Protein 3X0I (pdb70)

Foldseek 3Di:
DWDWPADDDAWTWIDDPPAIAIEGAEKEFEWEADPQWTWWKWAQDVVVRGTFTAGQMDGADPPDDRVVRHQVSCCVQPQKGFDKDWDDKDQQCVSHYRHMYTYIYGDPIDRHGDDPDCDVNMGTDTGRLVVVVVCVVVVNHHHDPRRVVSSVCCVVPPD

Structure (mmCIF, N/CA/C/O backbone):
data_3X0I
#
_entry.id   3X0I
#
_cell.length_a   49.683
_cell.length_b   49.683
_cell.length_c   118.182
_cell.angle_alpha   90.00
_cell.angle_beta   90.00
_cell.angle_gamma   120.00
#
_symmetry.space_group_name_H-M   'P 32 2 1'
#
loop_
_entity.id
_entity.type
_entity.pdbx_description
1 polymer 'ADP-ribose pyrophosphatase'
2 non-polymer 'SULFATE ION'
3 non-polymer GLYCEROL
4 water water
#
loop_
_atom_site.group_PDB
_atom_site.id
_atom_site.type_symbol
_atom_site.label_atom_id
_atom_site.label_alt_id
_atom_site.label_comp_id
_atom_site.label_asym_id
_atom_site.label_entity_id
_atom_site.label_seq_id
_atom_site.pdbx_PDB_ins_code
_atom_site.Cartn_x
_atom_site.Cartn_y
_atom_site.Cartn_z
_atom_site.occupancy
_atom_site.B_iso_or_equiv
_atom_site.auth_seq_id
_atom_site.auth_comp_id
_atom_site.auth_asym_id
_atom_site.auth_atom_id
_atom_site.pdbx_PDB_model_num
ATOM 1 N N . GLU A 1 10 ? -14.051 6.876 7.660 1.00 85.97 10 GLU A N 1
ATOM 2 C CA . GLU A 1 10 ? -13.037 6.854 8.699 1.00 70.80 10 GLU A CA 1
ATOM 3 C C . GLU A 1 10 ? -11.664 6.422 8.165 1.00 53.66 10 GLU A C 1
ATOM 4 O O . GLU A 1 10 ? -10.909 6.216 9.141 1.00 52.41 10 GLU A O 1
ATOM 6 N N . ARG A 1 11 ? -11.386 6.300 6.869 1.00 48.98 11 ARG A N 1
ATOM 7 C CA . ARG A 1 11 ? -10.172 5.744 6.281 1.00 33.17 11 ARG A CA 1
ATOM 8 C C . ARG A 1 11 ? -9.221 6.737 5.612 1.00 33.34 11 ARG A C 1
ATOM 9 O O . ARG A 1 11 ? -9.737 7.599 4.887 1.00 31.85 11 ARG A O 1
ATOM 17 N N . THR A 1 12 ? -7.923 6.539 5.808 1.00 30.83 12 THR A N 1
ATOM 18 C CA . THR A 1 12 ? -6.887 7.271 5.106 1.00 34.26 12 THR A CA 1
ATOM 19 C C . THR A 1 12 ? -6.116 6.439 4.093 1.00 30.34 12 THR A C 1
ATOM 20 O O . THR A 1 12 ? -5.581 5.327 4.264 1.00 33.38 12 THR A O 1
ATOM 24 N N . TYR A 1 13 ? -6.041 7.011 2.923 1.00 32.99 13 TYR A N 1
ATOM 25 C CA . TYR A 1 13 ? -5.470 6.253 1.832 1.00 30.64 13 TYR A CA 1
ATOM 26 C C . TYR A 1 13 ? -3.971 6.474 1.751 1.00 33.03 13 TYR A C 1
ATOM 27 O O . TYR A 1 13 ? -3.509 7.645 1.652 1.00 37.69 13 TYR A O 1
ATOM 36 N N . LEU A 1 14 ? -3.207 5.395 1.756 1.00 27.53 14 LEU A N 1
ATOM 37 C CA . LEU A 1 14 ? -1.790 5.416 1.413 1.00 28.80 14 LEU A CA 1
ATOM 38 C C . LEU A 1 14 ? -1.513 5.189 -0.095 1.00 26.27 14 LEU A C 1
ATOM 39 O O . LEU A 1 14 ? -0.463 5.676 -0.551 1.00 30.82 14 LEU A O 1
ATOM 44 N N . TYR A 1 15 ? -2.402 4.484 -0.789 1.00 26.06 15 TYR A N 1
ATOM 45 C CA . TYR A 1 15 ? -2.174 4.177 -2.202 1.00 26.03 15 TYR A CA 1
ATOM 46 C C . TYR A 1 15 ? -3.458 3.862 -2.927 1.00 25.53 15 TYR A C 1
ATOM 47 O O . TYR A 1 15 ? -4.253 3.082 -2.373 1.00 27.54 15 TYR A O 1
ATOM 56 N N . ARG A 1 16 ? -3.603 4.385 -4.113 1.00 24.85 16 ARG A N 1
ATOM 57 C CA . ARG A 1 16 ? -4.769 4.164 -4.915 1.00 24.62 16 ARG A CA 1
ATOM 58 C C . ARG A 1 16 ? -4.253 3.585 -6.221 1.00 24.23 16 ARG A C 1
ATOM 59 O O . ARG A 1 16 ? -3.546 4.266 -6.920 1.00 29.36 16 ARG A O 1
ATOM 67 N N . GLY A 1 17 ? -4.613 2.308 -6.489 1.00 22.74 17 GLY A N 1
ATOM 68 C CA . GLY A 1 17 ? -4.082 1.586 -7.616 1.00 22.85 17 GLY A CA 1
ATOM 69 C C . GLY A 1 17 ? -5.110 1.093 -8.593 1.00 22.26 17 GLY A C 1
ATOM 70 O O . GLY A 1 17 ? -6.203 1.654 -8.625 1.00 25.65 17 GLY A O 1
ATOM 71 N N . ARG A 1 18 ? -4.611 0.095 -9.309 1.00 23.40 18 ARG A N 1
ATOM 72 C CA . ARG A 1 18 ? -5.372 -0.428 -10.480 1.00 19.93 18 ARG A CA 1
ATOM 73 C C . ARG A 1 18 ? -6.353 -1.453 -9.959 1.00 22.11 18 ARG A C 1
ATOM 74 O O . ARG A 1 18 ? -7.541 -1.417 -10.214 1.00 25.54 18 ARG A O 1
ATOM 76 N N A ILE A 1 19 ? -5.984 -2.447 -9.137 0.50 23.90 19 ILE A N 1
ATOM 77 N N B ILE A 1 19 ? -5.806 -2.342 -9.155 0.50 23.98 19 ILE A N 1
ATOM 78 C CA A ILE A 1 19 ? -7.066 -3.338 -8.659 0.50 22.74 19 ILE A CA 1
ATOM 79 C CA B ILE A 1 19 ? -6.699 -3.416 -8.709 0.50 21.33 19 ILE A CA 1
ATOM 80 C C A ILE A 1 19 ? -7.291 -3.204 -7.144 0.50 22.02 19 ILE A C 1
ATOM 81 C C B ILE A 1 19 ? -6.809 -3.436 -7.205 0.50 21.22 19 ILE A C 1
ATOM 82 O O A ILE A 1 19 ? -8.227 -3.877 -6.670 0.50 17.23 19 ILE A O 1
ATOM 83 O O B ILE A 1 19 ? -7.227 -4.392 -6.588 0.50 14.50 19 ILE A O 1
ATOM 92 N N . LEU A 1 20 ? -6.432 -2.378 -6.531 1.00 20.57 20 LEU A N 1
ATOM 93 C CA . LEU A 1 20 ? -6.503 -2.279 -5.087 1.00 18.81 20 LEU A CA 1
ATOM 94 C C . LEU A 1 20 ? -6.156 -0.872 -4.637 1.00 17.28 20 LEU A C 1
ATOM 95 O O . LEU A 1 20 ? -5.448 -0.184 -5.356 1.00 18.67 20 LEU A O 1
ATOM 100 N N . ASN A 1 21 ? -6.638 -0.561 -3.450 1.00 17.50 21 ASN A N 1
ATOM 101 C CA . ASN A 1 21 ? -6.214 0.597 -2.686 1.00 18.92 21 ASN A CA 1
ATOM 102 C C . ASN A 1 21 ? -5.704 0.068 -1.341 1.00 16.33 21 ASN A C 1
ATOM 103 O O . ASN A 1 21 ? -6.220 -0.888 -0.835 1.00 15.54 21 ASN A O 1
ATOM 108 N N . LEU A 1 22 ? -4.711 0.779 -0.767 1.00 18.39 22 LEU A N 1
ATOM 109 C CA . LEU A 1 22 ? -4.289 0.534 0.549 1.00 18.54 22 LEU A CA 1
ATOM 110 C C . LEU A 1 22 ? -4.705 1.709 1.437 1.00 19.98 22 LEU A C 1
ATOM 111 O O . LEU A 1 22 ? -4.399 2.883 1.216 1.00 22.19 22 LEU A O 1
ATOM 116 N N . ALA A 1 23 ? -5.372 1.393 2.529 1.00 19.67 23 ALA A N 1
ATOM 117 C CA . ALA A 1 23 ? -5.898 2.395 3.468 1.00 21.55 23 ALA A CA 1
ATOM 118 C C . ALA A 1 23 ? -5.527 2.013 4.881 1.00 19.10 23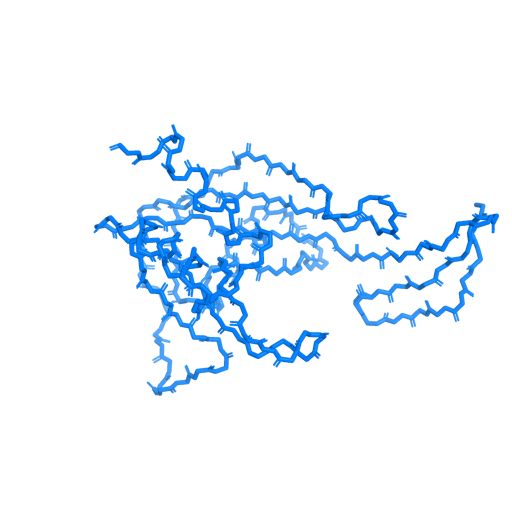 ALA A C 1
ATOM 119 O O . ALA A 1 23 ? -5.339 0.811 5.218 1.00 22.33 23 ALA A O 1
ATOM 121 N N . LEU A 1 24 ? -5.427 3.004 5.739 1.00 23.15 24 LEU A N 1
ATOM 122 C CA . LEU A 1 24 ? -5.355 2.705 7.174 1.00 27.29 24 LEU A CA 1
ATOM 123 C C . LEU A 1 24 ? -6.684 3.161 7.795 1.00 27.67 24 LEU A C 1
ATOM 124 O O . LEU A 1 24 ? -7.199 4.237 7.495 1.00 32.31 24 LEU A O 1
ATOM 129 N N . GLU A 1 25 ? -7.151 2.354 8.749 1.00 28.86 25 GLU A N 1
ATOM 130 C CA . GLU A 1 25 ? -8.339 2.635 9.516 1.00 30.76 25 GLU A CA 1
ATOM 131 C C . GLU A 1 25 ? -7.989 2.323 10.974 1.00 30.36 25 GLU A C 1
ATOM 132 O O . GLU A 1 25 ? -7.823 1.204 11.395 1.00 30.69 25 GLU A O 1
ATOM 138 N N . GLY A 1 26 ? -7.743 3.427 11.690 1.00 32.76 26 GLY A N 1
ATOM 139 C CA . GLY A 1 26 ? -7.047 3.402 12.954 1.00 32.41 26 GLY A CA 1
ATOM 140 C C . GLY A 1 26 ? -5.807 2.508 12.814 1.00 30.82 26 GLY A C 1
ATOM 141 O O . GLY A 1 26 ? -4.930 2.831 12.023 1.00 34.14 26 GLY A O 1
ATOM 142 N N . ARG A 1 27 ? -5.816 1.415 13.572 1.00 32.37 27 ARG A N 1
ATOM 143 C CA . ARG A 1 27 ? -4.692 0.514 13.623 1.00 30.53 27 ARG A CA 1
ATOM 144 C C . ARG A 1 27 ? -4.675 -0.494 12.487 1.00 29.03 27 ARG A C 1
ATOM 145 O O . ARG A 1 27 ? -3.675 -1.229 12.273 1.00 38.69 27 ARG A O 1
ATOM 147 N N . TYR A 1 28 ? -5.767 -0.515 11.727 1.00 26.15 28 TYR A N 1
ATOM 148 C CA . TYR A 1 28 ? -6.014 -1.555 10.738 1.00 24.97 28 TYR A CA 1
ATOM 149 C C . TYR A 1 28 ? -5.519 -1.123 9.371 1.00 22.82 28 TYR A C 1
ATOM 150 O O . TYR A 1 28 ? -5.851 -0.054 8.872 1.00 27.14 28 TYR A O 1
ATOM 159 N N . GLU A 1 29 ? -4.783 -2.058 8.784 1.00 21.81 29 GLU A N 1
ATOM 160 C CA . GLU A 1 29 ? -4.307 -1.984 7.416 1.00 20.75 29 GLU A CA 1
ATOM 161 C C . GLU A 1 29 ? -5.339 -2.677 6.522 1.00 19.51 29 GLU A C 1
ATOM 162 O O . GLU A 1 29 ? -5.661 -3.846 6.725 1.00 20.23 29 GLU A O 1
ATOM 168 N N A ILE A 1 30 ? -5.860 -1.932 5.546 0.50 15.93 30 ILE A N 1
ATOM 169 N N B ILE A 1 30 ? -5.872 -1.936 5.559 0.40 16.14 30 ILE A N 1
ATOM 170 C CA A ILE A 1 30 ? -6.991 -2.449 4.767 0.60 15.93 30 ILE A CA 1
ATOM 171 C CA B ILE A 1 30 ? -7.007 -2.479 4.802 0.40 16.41 30 ILE A CA 1
ATOM 172 C C A ILE A 1 30 ? -6.696 -2.310 3.286 0.60 17.05 30 ILE A C 1
ATOM 173 C C B ILE A 1 30 ? -6.666 -2.343 3.327 0.40 15.73 30 ILE A C 1
ATOM 174 O O A ILE A 1 30 ? -6.364 -1.252 2.812 0.60 18.77 30 ILE A O 1
ATOM 175 O O B ILE A 1 30 ? -6.214 -1.304 2.882 0.40 21.90 30 ILE A O 1
ATOM 184 N N . VAL A 1 31 ? -6.889 -3.424 2.593 1.00 13.47 31 VAL A N 1
ATOM 185 C CA . VAL A 1 31 ? -6.739 -3.424 1.157 1.00 12.87 31 VAL A CA 1
ATOM 186 C C . VAL A 1 31 ? -8.116 -3.505 0.533 1.00 12.38 31 VAL A C 1
ATOM 187 O O . VAL A 1 31 ? -8.810 -4.524 0.657 1.00 12.81 31 VAL A O 1
ATOM 191 N N . GLU A 1 32 ? -8.555 -2.436 -0.102 1.00 13.87 32 GLU A N 1
ATOM 192 C CA . GLU A 1 32 ? -9.798 -2.425 -0.858 1.00 13.65 32 GLU A CA 1
ATOM 193 C C . GLU A 1 32 ? -9.516 -3.081 -2.204 1.00 12.53 32 GLU A C 1
ATOM 194 O O . GLU A 1 32 ? -8.505 -2.788 -2.807 1.00 14.22 32 GLU A O 1
ATOM 200 N N . HIS A 1 33 ? -10.429 -3.936 -2.655 1.00 11.68 33 HIS A N 1
ATOM 201 C CA . HIS A 1 33 ? -10.244 -4.667 -3.867 1.00 11.03 33 HIS A CA 1
ATOM 202 C C . HIS A 1 33 ? -11.574 -4.885 -4.550 1.00 10.01 33 HIS A C 1
ATOM 203 O O . HIS A 1 33 ? -12.575 -5.128 -3.865 1.00 11.08 33 HIS A O 1
ATOM 210 N N . LYS A 1 34 ? -11.614 -4.903 -5.862 1.00 11.12 34 LYS A N 1
ATOM 211 C CA A LYS A 1 34 ? -12.884 -5.152 -6.548 0.50 11.49 34 LYS A CA 1
ATOM 212 C CA B LYS A 1 34 ? -12.874 -5.162 -6.562 0.50 11.36 34 LYS A CA 1
ATOM 213 C C . LYS A 1 34 ? -13.398 -6.544 -6.190 1.00 9.56 34 LYS A C 1
ATOM 214 O O . LYS A 1 34 ? -12.674 -7.474 -5.909 1.00 9.68 34 LYS A O 1
ATOM 225 N N . PRO A 1 35 ? -14.704 -6.688 -6.252 1.00 10.26 35 PRO A N 1
ATOM 226 C CA . PRO A 1 35 ? -15.298 -8.029 -6.075 1.00 9.24 35 PRO A CA 1
ATOM 227 C C . PRO A 1 35 ? -14.994 -8.887 -7.286 1.00 8.02 35 PRO A C 1
ATOM 228 O O . PRO A 1 35 ? -14.665 -8.408 -8.387 1.00 8.85 35 PRO A O 1
ATOM 232 N N . ALA A 1 36 ? -15.118 -10.195 -7.078 1.00 8.14 36 ALA A N 1
ATOM 233 C CA . ALA A 1 36 ? -14.721 -11.196 -8.015 1.00 7.56 36 ALA A CA 1
ATOM 234 C C . ALA A 1 36 ? -15.838 -12.238 -8.199 1.00 6.42 36 ALA A C 1
ATOM 235 O O . ALA A 1 36 ? -16.767 -12.336 -7.401 1.00 6.76 36 ALA A O 1
ATOM 237 N N . VAL A 1 37 ? -15.649 -13.042 -9.248 1.00 6.45 37 VAL A N 1
ATOM 238 C CA . VAL A 1 37 ? -16.509 -14.188 -9.499 1.00 6.35 37 VAL A CA 1
ATOM 239 C C . VAL A 1 37 ? -15.651 -15.401 -9.750 1.00 6.01 37 VAL A C 1
ATOM 240 O O . VAL A 1 37 ? -14.463 -15.304 -10.101 1.00 7.64 37 VAL A O 1
ATOM 244 N N . ALA A 1 38 ? -16.263 -16.570 -9.632 1.00 5.94 38 ALA A N 1
ATOM 245 C CA . ALA A 1 38 ? -15.602 -17.829 -9.953 1.00 6.08 38 ALA A CA 1
ATOM 246 C C . ALA A 1 38 ? -16.689 -18.808 -10.428 1.00 6.00 38 ALA A C 1
ATOM 247 O O . ALA A 1 38 ? -17.838 -18.741 -9.972 1.00 6.41 38 ALA A O 1
ATOM 249 N N . VAL A 1 39 ? -16.294 -19.708 -11.348 1.00 5.89 39 VAL A N 1
ATOM 250 C CA . VAL A 1 39 ? -17.279 -20.590 -11.994 1.00 5.92 39 VAL A CA 1
ATOM 251 C C . VAL A 1 39 ? -16.825 -22.044 -11.864 1.00 5.76 39 VAL A C 1
ATOM 252 O O . VAL A 1 39 ? -15.752 -22.420 -12.337 1.00 6.41 39 VAL A O 1
ATOM 256 N N . ILE A 1 40 ? -17.667 -22.840 -11.215 1.00 6.18 40 ILE A N 1
ATOM 257 C CA . ILE A 1 40 ? -17.498 -24.283 -11.087 1.00 6.47 40 ILE A CA 1
ATOM 258 C C . ILE A 1 40 ? -18.210 -24.960 -12.254 1.00 6.76 40 ILE A C 1
ATOM 259 O O . ILE A 1 40 ? -19.397 -24.749 -12.444 1.00 7.76 40 ILE A O 1
ATOM 264 N N . ALA A 1 41 ? -17.488 -25.805 -12.982 1.00 7.30 41 ALA A N 1
ATOM 265 C CA . ALA A 1 41 ? -18.087 -26.488 -14.136 1.00 8.07 41 ALA A CA 1
ATOM 266 C C . ALA A 1 41 ? -17.531 -27.907 -14.199 1.00 7.78 41 ALA A C 1
ATOM 267 O O . ALA A 1 41 ? -16.308 -28.103 -14.089 1.00 8.61 41 ALA A O 1
ATOM 269 N N . LEU A 1 42 ? -18.415 -28.882 -14.406 1.00 9.36 42 LEU A N 1
ATOM 270 C CA A LEU A 1 42 ? -18.082 -30.298 -14.456 0.60 10.72 42 LEU A CA 1
ATOM 271 C CA B LEU A 1 42 ? -18.072 -30.290 -14.484 0.40 9.98 42 LEU A CA 1
ATOM 272 C C . LEU A 1 42 ? -18.524 -30.743 -15.858 1.00 11.62 42 LEU A C 1
ATOM 273 O O . LEU A 1 42 ? -19.665 -30.481 -16.230 1.00 15.60 42 LEU A O 1
ATOM 282 N N . ARG A 1 43 ? -17.734 -31.625 -16.461 1.00 10.35 43 ARG A N 1
ATOM 283 C CA A ARG A 1 43 ? -18.136 -32.253 -17.764 0.70 12.09 43 ARG A CA 1
ATOM 284 C CA B ARG A 1 43 ? -18.165 -32.283 -17.698 0.30 11.56 43 ARG A CA 1
ATOM 285 C C . ARG A 1 43 ? -17.445 -33.627 -17.781 1.00 10.84 43 ARG A C 1
ATOM 286 O O . ARG A 1 43 ? -16.221 -33.711 -17.658 1.00 10.21 43 ARG A O 1
ATOM 301 N N . GLU A 1 44 ? -18.259 -34.654 -17.954 1.00 12.63 44 GLU A N 1
ATOM 302 C CA . GLU A 1 44 ? -17.697 -36.033 -18.057 1.00 13.31 44 GLU A CA 1
ATOM 303 C C . GLU A 1 44 ? -16.804 -36.336 -16.840 1.00 11.42 44 GLU A C 1
ATOM 304 O O . GLU A 1 44 ? -15.788 -37.037 -16.973 1.00 13.38 44 GLU A O 1
ATOM 310 N N . GLY A 1 45 ? -17.161 -35.830 -15.632 1.00 11.24 45 GLY A N 1
ATOM 311 C CA . GLY A 1 45 ? -16.416 -36.101 -14.431 1.00 11.51 45 GLY A CA 1
ATOM 312 C C . GLY A 1 45 ? -15.169 -35.271 -14.251 1.00 9.49 45 GLY A C 1
ATOM 313 O O . GLY A 1 45 ? -14.512 -35.418 -13.202 1.00 10.77 45 GLY A O 1
ATOM 314 N N . ARG A 1 46 ? -14.870 -34.390 -15.203 1.00 8.93 46 ARG A N 1
ATOM 315 C CA A ARG A 1 46 ? -13.731 -33.504 -15.086 0.80 8.21 46 ARG A CA 1
ATOM 316 C CA B ARG A 1 46 ? -13.733 -33.508 -15.026 0.20 7.94 46 ARG A CA 1
ATOM 317 C C . ARG A 1 46 ? -14.220 -32.120 -14.675 1.00 7.30 46 ARG A C 1
ATOM 318 O O . ARG A 1 46 ? -15.234 -31.646 -15.201 1.00 8.20 46 ARG A O 1
ATOM 333 N N . MET A 1 47 ? -13.467 -31.468 -13.782 1.00 7.17 47 MET A N 1
ATOM 334 C CA . MET A 1 47 ? -13.730 -30.074 -13.460 1.00 6.72 47 MET A CA 1
ATOM 335 C C . MET A 1 47 ? -12.845 -29.180 -14.354 1.00 6.46 47 MET A C 1
ATOM 336 O O . MET A 1 47 ? -11.718 -29.514 -14.679 1.00 6.72 47 MET A O 1
ATOM 341 N N . LEU A 1 48 ? -13.428 -28.021 -14.667 1.00 6.45 48 LEU A N 1
ATOM 342 C CA . LEU A 1 48 ? -12.753 -27.032 -15.505 1.00 6.78 48 LEU A CA 1
ATOM 343 C C . LEU A 1 48 ? -11.856 -26.177 -14.606 1.00 6.20 48 LEU A C 1
ATOM 344 O O . LEU A 1 48 ? -12.318 -25.216 -13.975 1.00 7.07 48 LEU A O 1
ATOM 349 N N . PHE A 1 49 ? -10.574 -26.523 -14.541 1.00 6.90 49 PHE A N 1
ATOM 350 C CA . PHE A 1 49 ? -9.591 -25.682 -13.846 1.00 6.66 49 PHE A CA 1
ATOM 351 C C . PHE A 1 49 ? -8.891 -24.821 -14.885 1.00 6.90 49 PHE A C 1
ATOM 352 O O . PHE A 1 49 ? -8.888 -25.106 -16.088 1.00 7.39 49 PHE A O 1
ATOM 360 N N . VAL A 1 50 ? -8.272 -23.752 -14.385 1.00 6.84 50 VAL A N 1
ATOM 361 C CA . VAL A 1 50 ? -7.393 -22.937 -15.181 1.00 7.27 50 VAL A CA 1
ATOM 362 C C . VAL A 1 50 ? -6.123 -22.667 -14.342 1.00 7.12 50 VAL A C 1
ATOM 363 O O . VAL A 1 50 ? -6.148 -22.668 -13.123 1.00 7.80 50 VAL A O 1
ATOM 367 N N . ARG A 1 51 ? -5.043 -22.417 -15.065 1.00 7.65 51 ARG A N 1
ATOM 368 C CA A ARG A 1 51 ? -3.793 -22.015 -14.453 0.25 8.71 51 ARG A CA 1
ATOM 369 C CA B ARG A 1 51 ? -3.785 -22.031 -14.466 0.75 8.34 51 ARG A CA 1
ATOM 370 C C . ARG A 1 51 ? -3.195 -20.858 -15.219 1.00 8.42 51 ARG A C 1
ATOM 371 O O . ARG A 1 51 ? -3.269 -20.788 -16.443 1.00 10.13 51 ARG A O 1
ATOM 386 N N . GLN A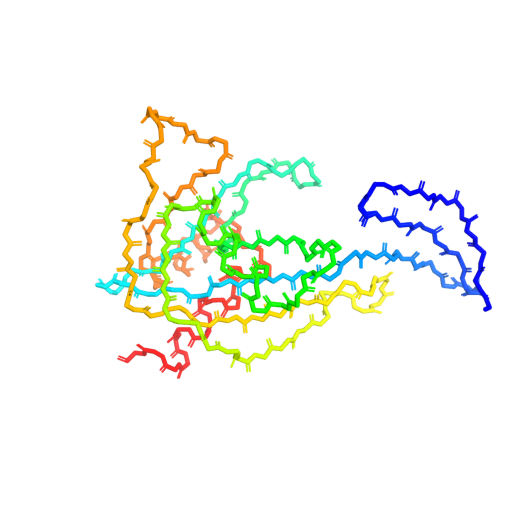 1 52 ? -2.524 -19.979 -14.502 1.00 9.21 52 GLN A N 1
ATOM 387 C CA A GLN A 1 52 ? -1.783 -18.863 -15.111 0.50 11.71 52 GLN A CA 1
ATOM 388 C CA B GLN A 1 52 ? -1.804 -18.840 -15.082 0.50 8.72 52 GLN A CA 1
ATOM 389 C C . GLN A 1 52 ? -0.663 -18.522 -14.139 1.00 10.22 52 GLN A C 1
ATOM 390 O O . GLN A 1 52 ? -0.765 -18.730 -12.959 1.00 11.00 52 GLN A O 1
ATOM 401 N N . MET A 1 53 ? 0.423 -17.969 -14.695 1.00 13.20 53 MET A N 1
ATOM 402 C CA . MET A 1 53 ? 1.465 -17.492 -13.793 1.00 16.28 53 MET A CA 1
ATOM 403 C C . MET A 1 53 ? 0.878 -16.354 -12.942 1.00 12.82 53 MET A C 1
ATOM 404 O O . MET A 1 53 ? 0.238 -15.410 -13.412 1.00 16.03 53 MET A O 1
ATOM 409 N N . ARG A 1 54 ? 1.160 -16.487 -11.609 1.00 11.38 54 ARG A N 1
ATOM 410 C CA . ARG A 1 54 ? 0.666 -15.500 -10.687 1.00 9.86 54 ARG A CA 1
ATOM 411 C C . ARG A 1 54 ? 1.876 -14.877 -10.002 1.00 10.63 54 ARG A C 1
ATOM 412 O O . ARG A 1 54 ? 2.429 -15.467 -9.070 1.00 10.84 54 ARG A O 1
ATOM 420 N N . PRO A 1 55 ? 2.345 -13.735 -10.416 1.00 10.81 55 PRO A N 1
ATOM 421 C CA . PRO A 1 55 ? 3.540 -13.113 -9.846 1.00 11.91 55 PRO A CA 1
ATOM 422 C C . PRO A 1 55 ? 3.430 -12.909 -8.331 1.00 11.66 55 PRO A C 1
ATOM 423 O O . PRO A 1 55 ? 4.468 -12.941 -7.690 1.00 13.04 55 PRO A O 1
ATOM 427 N N . ALA A 1 56 ? 2.267 -12.741 -7.755 1.00 11.03 56 ALA A N 1
ATOM 428 C CA . ALA A 1 56 ? 2.222 -12.548 -6.292 1.00 11.94 56 ALA A CA 1
ATOM 429 C C . ALA A 1 56 ? 2.745 -13.765 -5.592 1.00 11.91 56 ALA A C 1
ATOM 430 O O . ALA A 1 56 ? 3.251 -13.626 -4.485 1.00 14.48 56 ALA A O 1
ATOM 432 N N . VAL A 1 57 ? 2.571 -14.981 -6.195 1.00 12.17 57 VAL A N 1
ATOM 433 C CA . VAL A 1 57 ? 3.002 -16.203 -5.506 1.00 13.26 57 VAL A CA 1
ATOM 434 C C . VAL A 1 57 ? 4.157 -16.903 -6.201 1.00 14.29 57 VAL A C 1
ATOM 435 O O . VAL A 1 57 ? 4.754 -17.840 -5.660 1.00 18.63 57 VAL A O 1
ATOM 439 N N . GLY A 1 58 ? 4.515 -16.501 -7.402 1.00 13.89 58 GLY A N 1
ATOM 440 C CA . GLY A 1 58 ? 5.686 -17.115 -8.063 1.00 17.19 58 GLY A CA 1
ATOM 441 C C . GLY A 1 58 ? 5.406 -18.480 -8.587 1.00 14.34 58 GLY A C 1
ATOM 442 O O . GLY A 1 58 ? 6.356 -19.219 -8.840 1.00 17.92 58 GLY A O 1
ATOM 443 N N . LEU A 1 59 ? 4.174 -18.859 -8.798 1.00 13.95 59 LEU A N 1
ATOM 444 C CA . LEU A 1 59 ? 3.799 -20.155 -9.323 1.00 13.43 59 LEU A CA 1
ATOM 445 C C . LEU A 1 59 ? 2.400 -20.041 -9.902 1.00 12.28 59 LEU A C 1
ATOM 446 O O . LEU A 1 59 ? 1.771 -18.975 -9.892 1.00 13.34 59 LEU A O 1
ATOM 451 N N . ALA A 1 60 ? 1.948 -21.136 -10.539 1.00 11.91 60 ALA A N 1
ATOM 452 C CA . ALA A 1 60 ? 0.637 -21.178 -11.159 1.00 11.58 60 ALA A CA 1
ATOM 453 C C . ALA A 1 60 ? -0.242 -22.178 -10.355 1.00 10.73 60 ALA A C 1
ATOM 454 O O . ALA A 1 60 ? -0.158 -23.396 -10.537 1.00 12.38 60 ALA A O 1
ATOM 456 N N . PRO A 1 61 ? -1.050 -21.692 -9.451 1.00 9.97 61 PRO A N 1
ATOM 457 C CA . PRO A 1 61 ? -1.919 -22.583 -8.712 1.00 9.46 61 PRO A CA 1
ATOM 458 C C . PRO A 1 61 ? -3.082 -23.093 -9.548 1.00 8.10 61 PRO A C 1
ATOM 459 O O . PRO A 1 61 ? -3.416 -22.518 -10.588 1.00 8.52 61 PRO A O 1
ATOM 463 N N . LEU A 1 62 ? -3.709 -24.157 -9.120 1.00 8.11 62 LEU A N 1
ATOM 464 C CA A LEU A 1 62 ? -4.936 -24.618 -9.742 0.60 6.97 62 LEU A CA 1
ATOM 465 C CA B LEU A 1 62 ? -4.935 -24.656 -9.748 0.40 7.12 62 LEU A CA 1
ATOM 466 C C . LEU A 1 62 ? -6.109 -23.787 -9.274 1.00 6.17 62 LEU A C 1
ATOM 467 O O . LEU A 1 62 ? -6.403 -23.750 -8.069 1.00 6.68 62 LEU A O 1
ATOM 476 N N . GLU A 1 63 ? -6.736 -23.123 -10.214 1.00 6.13 63 GLU A N 1
ATOM 477 C CA . GLU A 1 63 ? -7.884 -22.247 -9.983 1.00 5.77 63 GLU A CA 1
ATOM 478 C C . GLU A 1 63 ? -9.037 -22.752 -10.798 1.00 5.69 63 GLU A C 1
ATOM 479 O O . GLU A 1 63 ? -8.914 -23.686 -11.586 1.00 6.69 63 GLU A O 1
ATOM 485 N N . ILE A 1 64 ? -10.202 -22.108 -10.654 1.00 6.13 64 ILE A N 1
ATOM 486 C CA . ILE A 1 64 ? -11.301 -22.274 -11.598 1.00 6.14 64 ILE A CA 1
ATOM 487 C C . ILE A 1 64 ? -11.488 -20.931 -12.320 1.00 5.86 64 ILE A C 1
ATOM 488 O O . ILE A 1 64 ? -10.915 -19.920 -11.882 1.00 6.38 64 ILE A O 1
ATOM 493 N N . PRO A 1 65 ? -12.198 -20.901 -13.440 1.00 6.25 65 PRO A N 1
ATOM 494 C CA . PRO A 1 65 ? -12.350 -19.630 -14.166 1.00 6.57 65 PRO A CA 1
ATOM 495 C C . PRO A 1 65 ? -12.878 -18.551 -13.236 1.00 6.30 65 PRO A C 1
ATOM 496 O O . PRO A 1 65 ? -13.830 -18.777 -12.485 1.00 6.83 65 PRO A O 1
ATOM 500 N N . ALA A 1 66 ? -12.259 -17.387 -13.309 1.00 6.74 66 ALA A N 1
ATOM 501 C CA . ALA A 1 66 ? -12.498 -16.369 -12.263 1.00 6.84 66 ALA A CA 1
ATOM 502 C C . ALA A 1 66 ? -12.015 -15.041 -12.783 1.00 7.07 66 ALA A C 1
ATOM 503 O O . ALA A 1 66 ? -11.242 -14.930 -13.725 1.00 9.20 66 ALA A O 1
ATOM 505 N N . GLY A 1 67 ? -12.496 -13.980 -12.114 1.00 7.36 67 GLY A N 1
ATOM 506 C CA . GLY A 1 67 ? -11.912 -12.658 -12.359 1.00 8.34 67 GLY A CA 1
ATOM 507 C C . GLY A 1 67 ? -12.751 -11.596 -11.702 1.00 7.16 67 GLY A C 1
ATOM 508 O O . GLY A 1 67 ? -13.642 -11.860 -10.912 1.00 8.64 67 GLY A O 1
ATOM 509 N N . LEU A 1 68 ? -12.366 -10.346 -12.006 1.00 8.39 68 LEU A N 1
ATOM 510 C CA . LEU A 1 68 ? -12.993 -9.185 -11.338 1.00 8.55 68 LEU A CA 1
ATOM 511 C C . LEU A 1 68 ? -14.274 -8.757 -12.057 1.00 9.50 68 LEU A C 1
ATOM 512 O O . LEU A 1 68 ? -14.326 -8.783 -13.288 1.00 11.14 68 LEU A O 1
ATOM 517 N N . ILE A 1 69 ? -15.252 -8.300 -11.260 1.00 9.39 69 ILE A N 1
ATOM 518 C CA . ILE A 1 69 ? -16.461 -7.700 -11.791 1.00 10.60 69 ILE A CA 1
ATOM 519 C C . ILE A 1 69 ? -16.118 -6.294 -12.298 1.00 12.10 69 ILE A C 1
ATOM 520 O O . ILE A 1 69 ? -15.533 -5.508 -11.582 1.00 17.39 69 ILE A O 1
ATOM 525 N N . GLU A 1 70 ? -16.439 -6.023 -13.566 1.00 11.52 70 GLU A N 1
ATOM 526 C CA . GLU A 1 70 ? -16.092 -4.740 -14.162 1.00 12.80 70 GLU A CA 1
ATOM 527 C C . GLU A 1 70 ? -17.263 -3.768 -14.053 1.00 10.75 70 GLU A C 1
ATOM 528 O O . GLU A 1 70 ? -18.379 -4.129 -13.719 1.00 9.65 70 GLU A O 1
ATOM 534 N N . PRO A 1 71 ? -16.980 -2.488 -14.330 1.00 12.60 71 PRO A N 1
ATOM 535 C CA . PRO A 1 71 ? -18.030 -1.467 -14.175 1.00 11.45 71 PRO A CA 1
ATOM 536 C C . PRO A 1 71 ? -19.219 -1.827 -15.011 1.00 10.17 71 PRO A C 1
ATOM 537 O O . PRO A 1 71 ? -19.135 -2.154 -16.170 1.00 12.56 71 PRO A O 1
ATOM 541 N N . GLY A 1 72 ? -20.419 -1.697 -14.369 1.00 10.62 72 GLY A N 1
ATOM 542 C CA . GLY A 1 72 ? -21.663 -1.995 -15.080 1.00 13.95 72 GLY A CA 1
ATOM 543 C C . GLY A 1 72 ? -22.170 -3.400 -14.921 1.00 12.28 72 GLY A C 1
ATOM 544 O O . GLY A 1 72 ? -23.368 -3.673 -15.174 1.00 15.54 72 GLY A O 1
ATOM 545 N N . GLU A 1 73 ? -21.271 -4.320 -14.551 1.00 10.05 73 GLU A N 1
ATOM 546 C CA . GLU A 1 73 ? -21.647 -5.726 -14.481 1.00 9.95 73 GLU A CA 1
ATOM 547 C C . GLU A 1 73 ? -22.222 -6.107 -13.128 1.00 10.05 73 GLU A C 1
ATOM 548 O O . GLU A 1 73 ? -21.779 -5.594 -12.087 1.00 11.90 73 GLU A O 1
ATOM 554 N N . ASP A 1 74 ? -23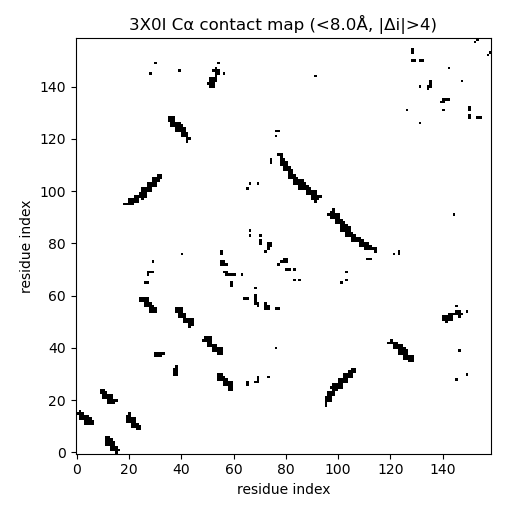.130 -7.096 -13.160 1.00 10.79 74 ASP A N 1
ATOM 555 C CA . ASP A 1 74 ? -23.461 -7.802 -11.927 1.00 10.65 74 ASP A CA 1
ATOM 556 C C . ASP A 1 74 ? -22.640 -9.107 -11.879 1.00 8.84 74 ASP A C 1
ATOM 557 O O . ASP A 1 74 ? -21.935 -9.445 -12.858 1.00 8.64 74 ASP A O 1
ATOM 562 N N . PRO A 1 75 ? -22.696 -9.833 -10.792 1.00 8.50 75 PRO A N 1
ATOM 563 C CA . PRO A 1 75 ? -21.822 -11.059 -10.722 1.00 8.11 75 PRO A CA 1
ATOM 564 C C . PRO A 1 75 ? -22.160 -12.068 -11.807 1.00 7.53 75 PRO A C 1
ATOM 565 O O . PRO A 1 75 ? -21.226 -12.688 -12.339 1.00 7.92 75 PRO A O 1
ATOM 569 N N . LEU A 1 76 ? -23.420 -12.265 -12.143 1.00 7.50 76 LEU A N 1
ATOM 570 C CA . LEU A 1 76 ? -23.766 -13.272 -13.166 1.00 8.00 76 LEU A CA 1
ATOM 571 C C . LEU A 1 76 ? -23.117 -12.947 -14.519 1.00 7.43 76 LEU A C 1
ATOM 572 O O . LEU A 1 76 ? -22.617 -13.822 -15.211 1.00 8.07 76 LEU A O 1
ATOM 577 N N . GLU A 1 77 ? -23.192 -11.654 -14.856 1.00 7.53 77 GLU A N 1
ATOM 578 C CA . GLU A 1 77 ? -22.604 -11.213 -16.137 1.00 7.51 77 GLU A CA 1
ATOM 579 C C . GLU A 1 77 ? -21.082 -11.379 -16.132 1.00 7.11 77 GLU A C 1
ATOM 580 O O . GLU A 1 77 ? -20.502 -11.824 -17.130 1.00 7.62 77 GLU A O 1
ATOM 586 N N . ALA A 1 78 ? -20.454 -11.002 -15.022 1.00 7.68 78 ALA A N 1
ATOM 587 C CA . ALA A 1 78 ? -18.997 -11.193 -14.940 1.00 7.43 78 ALA A CA 1
ATOM 588 C C . ALA A 1 78 ? -18.638 -12.656 -15.039 1.00 7.14 78 ALA A C 1
ATOM 589 O O . ALA A 1 78 ? -17.606 -13.008 -15.656 1.00 7.79 78 ALA A O 1
ATOM 591 N N . ALA A 1 79 ? -19.449 -13.541 -14.411 1.00 7.32 79 ALA A N 1
ATOM 592 C CA . ALA A 1 79 ? -19.161 -14.968 -14.480 1.00 7.18 79 ALA A CA 1
ATOM 593 C C . ALA A 1 79 ? -19.240 -15.463 -15.927 1.00 7.06 79 ALA A C 1
ATOM 594 O O . ALA A 1 79 ? -18.395 -16.233 -16.374 1.00 7.45 79 ALA A O 1
ATOM 596 N N . ARG A 1 80 ? -20.299 -15.057 -16.641 1.00 7.25 80 ARG A N 1
ATOM 597 C CA B ARG A 1 80 ? -20.376 -15.428 -18.035 0.20 7.88 80 ARG A CA 1
ATOM 598 C CA C ARG A 1 80 ? -20.385 -15.404 -18.040 0.80 7.44 80 ARG A CA 1
ATOM 599 C C . ARG A 1 80 ? -19.167 -14.946 -18.774 1.00 7.54 80 ARG A C 1
ATOM 600 O O . ARG A 1 80 ? -18.569 -15.713 -19.603 1.00 7.70 80 ARG A O 1
ATOM 615 N N . ARG A 1 81 ? -18.762 -13.685 -18.593 1.00 7.42 81 ARG A N 1
ATOM 616 C CA . ARG A 1 81 ? -17.628 -13.161 -19.315 1.00 7.72 81 ARG A CA 1
ATOM 617 C C . ARG A 1 81 ? -16.344 -13.923 -19.005 1.00 7.49 81 ARG A C 1
ATOM 618 O O . ARG A 1 81 ? -15.601 -14.256 -19.926 1.00 8.18 81 ARG A O 1
ATOM 626 N N . GLU A 1 82 ? -16.086 -14.192 -17.724 1.00 7.99 82 GLU A N 1
ATOM 627 C CA . GLU A 1 82 ? -14.850 -14.878 -17.407 1.00 7.89 82 GLU A CA 1
ATOM 628 C C . GLU A 1 82 ? -14.804 -16.263 -17.970 1.00 8.05 82 GLU A C 1
ATOM 629 O O . GLU A 1 82 ? -13.765 -16.743 -18.447 1.00 8.84 82 GLU A O 1
ATOM 635 N N . LEU A 1 83 ? -15.952 -16.986 -17.925 1.00 7.88 83 LEU A N 1
ATOM 636 C CA . LEU A 1 83 ? -15.979 -18.315 -18.518 1.00 7.86 83 LEU A CA 1
ATOM 637 C C . LEU A 1 83 ? -15.610 -18.227 -19.991 1.00 8.09 83 LEU A C 1
ATOM 638 O O . LEU A 1 83 ? -14.806 -19.020 -20.496 1.00 9.05 83 LEU A O 1
ATOM 643 N N . ALA A 1 84 ? -16.196 -17.285 -20.707 1.00 8.12 84 ALA A N 1
ATOM 644 C CA . ALA A 1 84 ? -15.916 -17.153 -22.145 1.00 8.37 84 ALA A CA 1
ATOM 645 C C . ALA A 1 84 ? -14.491 -16.714 -22.412 1.00 8.26 84 ALA A C 1
ATOM 646 O O . ALA A 1 84 ? -13.810 -17.243 -23.305 1.00 9.65 84 ALA A O 1
ATOM 648 N N . GLU A 1 85 ? -14.012 -15.702 -21.703 1.00 8.48 85 GLU A N 1
ATOM 649 C CA . GLU A 1 85 ? -12.687 -15.138 -21.991 1.00 8.99 85 GLU A CA 1
ATOM 650 C C . GLU A 1 85 ? -11.594 -16.146 -21.632 1.00 9.12 85 GLU A C 1
ATOM 651 O O . GLU A 1 85 ? -10.601 -16.223 -22.321 1.00 11.36 85 GLU A O 1
ATOM 657 N N . GLU A 1 86 ? -11.770 -16.890 -20.521 1.00 8.02 86 GLU A N 1
ATOM 658 C CA . GLU A 1 86 ? -10.683 -17.760 -20.075 1.00 8.42 86 GLU A CA 1
ATOM 659 C C . GLU A 1 86 ? -10.742 -19.128 -20.724 1.00 8.39 86 GLU A C 1
ATOM 660 O O . GLU A 1 86 ? -9.695 -19.801 -20.799 1.00 10.38 86 GLU A O 1
ATOM 666 N N . THR A 1 87 ? -11.917 -19.587 -21.156 1.00 8.18 87 THR A N 1
ATOM 667 C CA . THR A 1 87 ? -12.027 -20.978 -21.623 1.00 8.92 87 THR A CA 1
ATOM 668 C C . THR A 1 87 ? -12.756 -21.101 -22.968 1.00 9.76 87 THR A C 1
ATOM 669 O O . THR A 1 87 ? -12.785 -22.180 -23.534 1.00 11.76 87 THR A O 1
ATOM 673 N N . GLY A 1 88 ? -13.382 -20.008 -23.468 1.00 9.24 88 GLY A N 1
ATOM 674 C CA . GLY A 1 88 ? -14.104 -20.047 -24.741 1.00 10.27 88 GLY A CA 1
ATOM 675 C C . GLY A 1 88 ? -15.460 -20.753 -24.625 1.00 9.12 88 GLY A C 1
ATOM 676 O O . GLY A 1 88 ? -16.003 -21.066 -25.652 1.00 11.21 88 GLY A O 1
ATOM 677 N N . LEU A 1 89 ? -15.972 -20.934 -23.401 1.00 9.03 89 LEU A N 1
ATOM 678 C CA . LEU A 1 89 ? -17.211 -21.678 -23.169 1.00 9.00 89 LEU A CA 1
ATOM 679 C C . LEU A 1 89 ? -18.324 -20.756 -22.691 1.00 9.01 89 LEU A C 1
ATOM 680 O O . LEU A 1 89 ? -18.075 -19.702 -22.077 1.00 9.10 89 LEU A O 1
ATOM 685 N N . SER A 1 90 ? -19.529 -21.197 -22.947 1.00 10.92 90 SER A N 1
ATOM 686 C CA A SER A 1 90 ? -20.709 -20.595 -22.304 0.50 10.81 90 SER A CA 1
ATOM 687 C CA B SER A 1 90 ? -20.754 -20.616 -22.401 0.50 12.53 90 SER A CA 1
ATOM 688 C C . SER A 1 90 ? -21.535 -21.704 -21.716 1.00 11.19 90 SER A C 1
ATOM 689 O O . SER A 1 90 ? -21.451 -22.845 -22.117 1.00 14.47 90 SER A O 1
ATOM 694 N N . GLY A 1 91 ? -22.339 -21.383 -20.724 1.00 11.99 91 GLY A N 1
ATOM 695 C CA . GLY A 1 91 ? -23.169 -22.376 -20.109 1.00 14.55 91 GLY A CA 1
ATOM 696 C C . GLY A 1 91 ? -24.344 -21.698 -19.384 1.00 11.79 91 GLY A C 1
ATOM 697 O O . GLY A 1 91 ? -24.497 -20.480 -19.466 1.00 14.26 91 GLY A O 1
ATOM 698 N N . ASP A 1 92 ? -25.159 -22.517 -18.794 1.00 11.04 92 ASP A N 1
ATOM 699 C CA . ASP A 1 92 ? -26.281 -22.037 -17.956 1.00 11.40 92 ASP A CA 1
ATOM 700 C C . ASP A 1 92 ? -25.770 -21.911 -16.511 1.00 10.21 92 ASP A C 1
ATOM 701 O O . ASP A 1 92 ? -25.279 -22.906 -15.933 1.00 10.43 92 ASP A O 1
ATOM 706 N N . LEU A 1 93 ? -25.797 -20.709 -15.998 1.00 9.86 93 LEU A N 1
ATOM 707 C CA A LEU A 1 93 ? -25.142 -20.401 -14.730 0.70 9.20 93 LEU A CA 1
ATOM 708 C CA B LEU A 1 93 ? -25.136 -20.411 -14.733 0.30 9.76 93 LEU A CA 1
ATOM 709 C C . LEU A 1 93 ? -26.144 -20.251 -13.592 1.00 9.36 93 LEU A C 1
ATOM 710 O O . LEU A 1 93 ? -27.235 -19.710 -13.770 1.00 12.04 93 LEU A O 1
ATOM 719 N N . THR A 1 94 ? -25.784 -20.813 -12.433 1.00 8.82 94 THR A N 1
ATOM 720 C CA . THR A 1 94 ? -26.581 -20.740 -11.226 1.00 9.28 94 THR A CA 1
ATOM 721 C C . THR A 1 94 ? -25.731 -20.197 -10.102 1.00 8.11 94 THR A C 1
ATOM 722 O O . THR A 1 94 ? -24.639 -20.731 -9.845 1.00 8.59 94 THR A O 1
ATOM 726 N N . TYR A 1 95 ? -26.196 -19.184 -9.409 1.00 8.73 95 TYR A N 1
ATOM 727 C CA . TYR A 1 95 ? -25.458 -18.644 -8.264 1.00 8.43 95 TYR A CA 1
ATOM 728 C C . TYR A 1 95 ? -25.462 -19.679 -7.109 1.00 7.72 95 TYR A C 1
ATOM 729 O O . TYR A 1 95 ? -26.516 -20.250 -6.783 1.00 9.71 95 TYR A O 1
ATOM 738 N N . LEU A 1 96 ? -24.315 -19.885 -6.501 1.00 7.55 96 LEU A N 1
ATOM 739 C CA . LEU A 1 96 ? -24.175 -20.793 -5.370 1.00 7.48 96 LEU A CA 1
ATOM 740 C C . LEU A 1 96 ? -24.051 -20.099 -4.035 1.00 7.27 96 LEU A C 1
ATOM 741 O O . LEU A 1 96 ? -24.842 -20.357 -3.103 1.00 8.65 96 LEU A O 1
ATOM 746 N N . PHE A 1 97 ? -23.049 -19.244 -3.880 1.00 7.06 97 PHE A N 1
ATOM 747 C CA . PHE A 1 97 ? -22.693 -18.673 -2.573 1.00 7.16 97 PHE A CA 1
ATOM 748 C C . PHE A 1 97 ? -21.540 -17.700 -2.803 1.00 6.62 97 PHE A C 1
ATOM 749 O O . PHE A 1 97 ? -20.983 -17.624 -3.905 1.00 7.08 97 PHE A O 1
ATOM 757 N N . SER A 1 98 ? -21.193 -16.977 -1.738 1.00 7.03 98 SER A N 1
ATOM 758 C CA A SER A 1 98 ? -20.119 -15.998 -1.795 0.40 5.80 98 SER A CA 1
ATOM 759 C CA B SER A 1 98 ? -20.097 -15.994 -1.824 0.60 8.19 98 SER A CA 1
ATOM 760 C C . SER A 1 98 ? -19.244 -16.147 -0.585 1.00 6.37 98 SER A C 1
ATOM 761 O O . SER A 1 98 ? -19.635 -16.686 0.429 1.00 7.81 98 SER A O 1
ATOM 766 N N . TYR A 1 99 ? -18.036 -15.554 -0.677 1.00 6.30 99 TYR A N 1
ATOM 767 C CA . TYR A 1 99 ? -17.153 -15.534 0.462 1.00 6.12 99 TYR A CA 1
ATOM 768 C C . TYR A 1 99 ? -16.194 -14.346 0.367 1.00 6.03 99 TYR A C 1
ATOM 769 O O . TYR A 1 99 ? -15.805 -13.924 -0.705 1.00 6.86 99 TYR A O 1
ATOM 778 N N . PHE A 1 100 ? -15.795 -13.873 1.538 1.00 6.34 100 PHE A N 1
ATOM 779 C CA . PHE A 1 100 ? -14.697 -12.910 1.653 1.00 6.44 100 PHE A CA 1
ATOM 780 C C . PHE A 1 100 ? -13.387 -13.647 1.703 1.00 6.27 100 PHE A C 1
ATOM 781 O O . PHE A 1 100 ? -13.166 -14.516 2.538 1.00 6.39 100 PHE A O 1
ATOM 789 N N . VAL A 1 101 ? -12.450 -13.298 0.774 1.00 6.14 101 VAL A N 1
ATOM 790 C CA . VAL A 1 101 ? -11.233 -14.076 0.628 1.00 6.22 101 VAL A CA 1
ATOM 791 C C . VAL A 1 101 ? -10.376 -14.072 1.877 1.00 6.16 101 VAL A C 1
ATOM 792 O O . VAL A 1 101 ? -9.703 -15.054 2.150 1.00 6.52 101 VAL A O 1
ATOM 796 N N . SER A 1 102 ? -10.323 -12.914 2.577 1.00 6.41 102 SER A N 1
ATOM 797 C CA . SER A 1 102 ? -9.435 -12.756 3.746 1.00 6.57 102 SER A CA 1
ATOM 798 C C . SER A 1 102 ? -9.887 -11.531 4.475 1.00 6.88 102 SER A C 1
ATOM 799 O O . SER A 1 102 ? -9.271 -10.433 4.340 1.00 7.82 102 SER A O 1
ATOM 802 N N . PRO A 1 103 ? -10.973 -11.606 5.230 1.00 7.12 103 PRO A N 1
ATOM 803 C CA . PRO A 1 103 ? -11.610 -10.389 5.778 1.00 8.06 103 PRO A CA 1
ATOM 804 C C . PRO A 1 103 ? -10.789 -9.738 6.922 1.00 7.99 103 PRO A C 1
ATOM 805 O O . PRO A 1 103 ? -11.165 -8.664 7.340 1.00 8.96 103 PRO A O 1
ATOM 809 N N . GLY A 1 104 ? -9.694 -10.390 7.362 1.00 7.87 104 GLY A N 1
ATOM 810 C CA . GLY A 1 104 ? -8.781 -9.705 8.247 1.00 8.98 104 GLY A CA 1
ATOM 811 C C . GLY A 1 104 ? -8.012 -8.576 7.641 1.00 8.57 104 GLY A C 1
ATOM 812 O O . GLY A 1 104 ? -7.420 -7.782 8.361 1.00 10.41 104 GLY A O 1
ATOM 813 N N . PHE A 1 105 ? -7.977 -8.478 6.304 1.00 8.34 105 PHE A N 1
ATOM 814 C CA . PHE A 1 105 ? -7.289 -7.333 5.706 1.00 8.84 105 PHE A CA 1
ATOM 815 C C . PHE A 1 105 ? -7.874 -6.829 4.418 1.00 9.05 105 PHE A C 1
ATOM 816 O O . PHE A 1 105 ? -7.506 -5.694 4.066 1.00 10.64 105 PHE A O 1
ATOM 824 N N . THR A 1 106 ? -8.707 -7.565 3.698 1.00 8.83 106 THR A N 1
ATOM 825 C CA . THR A 1 106 ? -9.221 -7.064 2.427 1.00 8.71 106 THR A CA 1
ATOM 826 C C . THR A 1 106 ? -10.723 -7.242 2.383 1.00 8.87 106 THR A C 1
ATOM 827 O O . THR A 1 106 ? -11.280 -8.139 3.067 1.00 8.65 106 THR A O 1
ATOM 831 N N . ASP A 1 107 ? -11.381 -6.422 1.576 1.00 9.46 107 ASP A N 1
ATOM 832 C CA . ASP A 1 107 ? -12.815 -6.543 1.342 1.00 9.23 107 ASP A CA 1
ATOM 833 C C . ASP A 1 107 ? -13.113 -7.333 0.080 1.00 8.58 107 ASP A C 1
ATOM 834 O O . ASP A 1 107 ? -14.315 -7.414 -0.253 1.00 9.57 107 ASP A O 1
ATOM 839 N N . GLU A 1 108 ? -12.158 -7.993 -0.556 1.00 8.64 108 GLU A N 1
ATOM 840 C CA . GLU A 1 108 ? -12.468 -8.755 -1.766 1.00 8.21 108 GLU A CA 1
ATOM 841 C C . GLU A 1 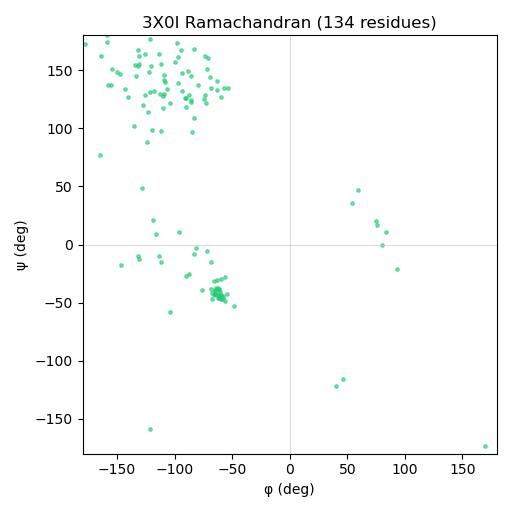108 ? -13.537 -9.837 -1.410 1.00 7.15 108 GLU A C 1
ATOM 842 O O . GLU A 1 108 ? -13.312 -10.651 -0.514 1.00 7.37 108 GLU A O 1
ATOM 848 N N . LYS A 1 109 ? -14.605 -9.834 -2.163 1.00 7.71 109 LYS A N 1
ATOM 849 C CA . LYS A 1 109 ? -15.692 -10.773 -2.041 1.00 7.34 109 LYS A CA 1
ATOM 850 C C . LYS A 1 109 ? -15.875 -11.504 -3.349 1.00 7.09 109 LYS A C 1
ATOM 851 O O . LYS A 1 109 ? -15.919 -10.867 -4.391 1.00 8.75 109 LYS A O 1
ATOM 857 N N . THR A 1 110 ? -15.962 -12.825 -3.280 1.00 6.64 110 THR A N 1
ATOM 858 C CA . THR A 1 110 ? -16.047 -13.678 -4.455 1.00 6.23 110 THR A CA 1
ATOM 859 C C . THR A 1 110 ? -17.412 -14.321 -4.509 1.00 6.11 110 THR A C 1
ATOM 860 O O . THR A 1 110 ? -17.855 -14.946 -3.546 1.0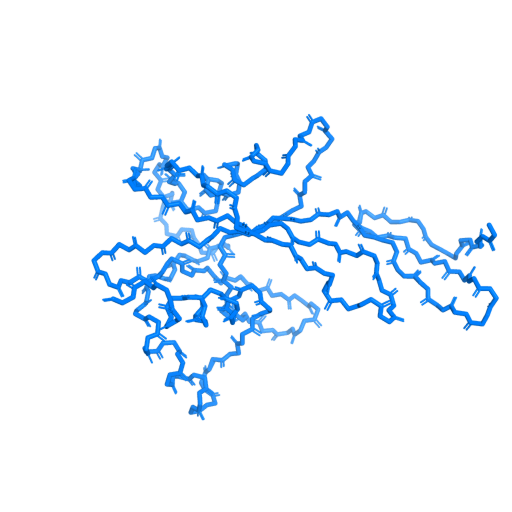0 7.23 110 THR A O 1
ATOM 864 N N . HIS A 1 111 ? -18.052 -14.201 -5.687 1.00 6.19 111 HIS A N 1
ATOM 865 C CA . HIS A 1 111 ? -19.364 -14.782 -5.947 1.00 6.47 111 HIS A CA 1
ATOM 866 C C . HIS A 1 111 ? -19.172 -16.015 -6.815 1.00 6.07 111 HIS A C 1
ATOM 867 O O . HIS A 1 111 ? -18.627 -15.910 -7.915 1.00 6.94 111 HIS A O 1
ATOM 874 N N . VAL A 1 112 ? -19.631 -17.171 -6.330 1.00 6.39 112 VAL A N 1
ATOM 875 C CA . VAL A 1 112 ? -19.357 -18.447 -6.987 1.00 6.52 112 VAL A CA 1
ATOM 876 C C . VAL A 1 112 ? -20.621 -18.942 -7.662 1.00 6.22 112 VAL A C 1
ATOM 877 O O . VAL A 1 112 ? -21.702 -18.952 -7.070 1.00 6.91 112 VAL A O 1
ATOM 881 N N . PHE A 1 113 ? -20.451 -19.380 -8.925 1.00 6.57 113 PHE A N 1
ATOM 882 C CA . PHE A 1 113 ? -21.507 -19.904 -9.770 1.00 6.68 113 PHE A CA 1
ATOM 883 C C . PHE A 1 113 ? -21.202 -21.313 -10.200 1.00 6.64 113 PHE A C 1
ATOM 884 O O . PHE A 1 113 ? -20.042 -21.685 -10.311 1.00 7.97 113 PHE A O 1
ATOM 892 N N . LEU A 1 114 ? -22.251 -22.090 -10.487 1.00 7.09 114 LEU A N 1
ATOM 893 C CA . LEU A 1 114 ? -22.168 -23.361 -11.184 1.00 7.50 114 LEU A CA 1
ATOM 894 C C . LEU A 1 114 ? -22.489 -23.120 -12.667 1.00 7.66 114 LEU A C 1
ATOM 895 O O . LEU A 1 114 ? -23.458 -22.395 -12.950 1.00 9.96 114 LEU A O 1
ATOM 900 N N . ALA A 1 115 ? -21.778 -23.751 -13.564 1.00 7.69 115 ALA A N 1
ATOM 901 C CA . ALA A 1 115 ? -22.116 -23.721 -14.978 1.00 7.95 115 ALA A CA 1
ATOM 902 C C . ALA A 1 115 ? -22.431 -25.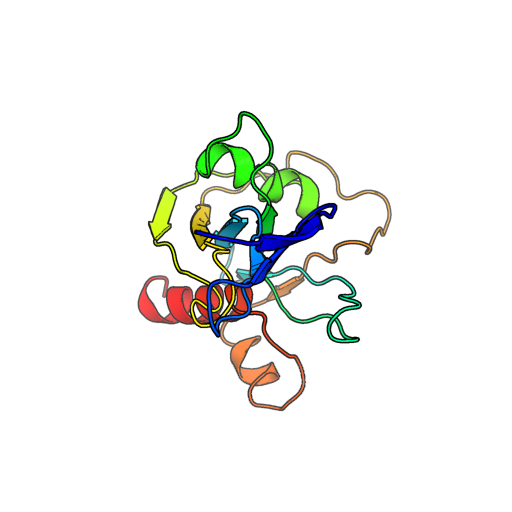114 -15.465 1.00 9.15 115 ALA A C 1
ATOM 903 O O . ALA A 1 115 ? -21.686 -26.051 -15.191 1.00 10.83 115 ALA A O 1
ATOM 905 N N . GLU A 1 116 ? -23.562 -25.222 -16.187 1.00 9.70 116 GLU A N 1
ATOM 906 C CA . GLU A 1 116 ? -24.006 -26.489 -16.734 1.00 11.23 116 GLU A CA 1
ATOM 907 C C . GLU A 1 116 ? -24.220 -26.314 -18.250 1.00 11.40 116 GLU A C 1
ATOM 908 O O . GLU A 1 116 ? -24.320 -25.206 -18.754 1.00 12.32 116 GLU A O 1
ATOM 914 N N . ASN A 1 117 ? -24.305 -27.456 -18.962 1.00 14.48 117 ASN A N 1
ATOM 915 C CA . ASN A 1 117 ? -24.675 -27.398 -20.396 1.00 15.43 117 ASN A CA 1
ATOM 916 C C . ASN A 1 117 ? -23.691 -26.562 -21.209 1.00 14.38 117 ASN A C 1
ATOM 917 O O . ASN A 1 117 ? -24.083 -25.689 -21.997 1.00 15.78 117 ASN A O 1
ATOM 922 N N . LEU A 1 118 ? -22.411 -26.838 -20.962 1.00 14.61 118 LEU A N 1
ATOM 923 C CA . LEU A 1 118 ? -21.395 -26.011 -21.610 1.00 12.66 118 LEU A CA 1
ATOM 924 C C . LEU A 1 118 ? -21.295 -26.208 -23.108 1.00 14.16 118 LEU A C 1
ATOM 925 O O . LEU A 1 118 ? -21.461 -27.341 -23.593 1.00 19.83 118 LEU A O 1
ATOM 930 N N . LYS A 1 119 ? -21.027 -25.107 -23.803 1.00 13.56 119 LYS A N 1
ATOM 931 C CA . LYS A 1 119 ? -20.822 -25.135 -25.252 1.00 15.83 119 LYS A CA 1
ATOM 932 C C . LYS A 1 119 ? -19.605 -24.321 -25.533 1.00 13.52 119 LYS A C 1
ATOM 933 O O . LYS A 1 119 ? -19.394 -23.221 -24.939 1.00 13.70 119 LYS A O 1
ATOM 935 N N . GLU A 1 120 ? -18.822 -24.709 -26.519 1.00 13.94 120 GLU A N 1
ATOM 936 C CA A GLU A 1 120 ? -17.701 -23.905 -27.001 0.50 14.90 120 GLU A CA 1
ATOM 937 C CA B GLU A 1 120 ? -17.724 -23.894 -27.002 0.50 13.35 120 GLU A CA 1
ATOM 938 C C . GLU A 1 120 ? -18.274 -22.823 -27.930 1.00 15.45 120 GLU A C 1
ATOM 939 O O . GLU A 1 120 ? -18.864 -23.119 -28.945 1.00 20.10 120 GLU A O 1
ATOM 950 N N . VAL A 1 121 ? -18.043 -21.566 -27.569 1.00 15.35 121 VAL A N 1
ATOM 951 C CA . VAL A 1 121 ? -18.468 -20.468 -28.400 1.00 17.12 121 VAL A CA 1
ATOM 952 C C . VAL A 1 121 ? -17.312 -19.681 -29.049 1.00 16.33 121 VAL A C 1
ATOM 953 O O . VAL A 1 121 ? -17.588 -18.921 -29.974 1.00 19.65 121 VAL A O 1
ATOM 957 N N . GLU A 1 122 ? -16.094 -19.856 -28.588 1.00 19.57 122 GLU A N 1
ATOM 958 C CA . GLU A 1 122 ? -14.923 -19.097 -2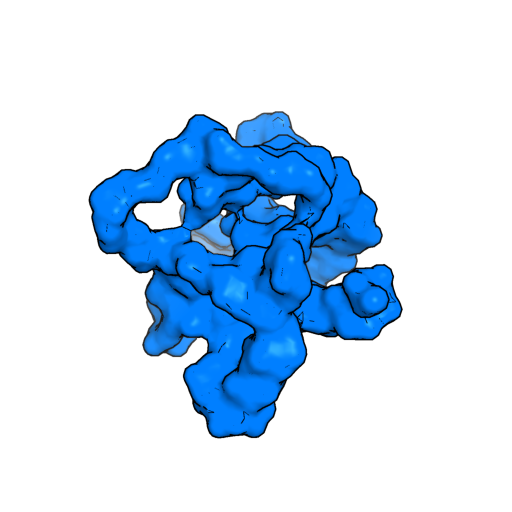8.988 1.00 21.60 122 GLU A CA 1
ATOM 959 C C . GLU A 1 122 ? -13.811 -20.133 -29.064 1.00 21.61 122 GLU A C 1
ATOM 960 O O . GLU A 1 122 ? -13.607 -20.900 -28.090 1.00 20.04 122 GLU A O 1
ATOM 966 N N . ALA A 1 123 ? -13.181 -20.119 -30.224 0.50 18.87 123 ALA A N 1
ATOM 967 C CA . ALA A 1 123 ? -12.119 -21.120 -30.394 0.50 17.90 123 ALA A CA 1
ATOM 968 C C . ALA A 1 123 ? -10.874 -20.838 -29.573 0.50 19.02 123 ALA A C 1
ATOM 969 O O . ALA A 1 123 ? -10.515 -19.691 -29.205 0.50 22.54 123 ALA A O 1
ATOM 971 N N A HIS A 1 124 ? -10.123 -21.859 -29.172 0.50 22.14 124 HIS A N 1
ATOM 972 C CA A HIS A 1 124 ? -8.919 -21.619 -28.369 0.50 18.85 124 HIS A CA 1
ATOM 973 C C A HIS A 1 124 ? -7.805 -21.277 -29.351 0.50 20.39 124 HIS A C 1
ATOM 974 O O A HIS A 1 124 ? -7.390 -22.144 -30.129 0.50 23.95 124 HIS A O 1
ATOM 981 N N . PRO A 1 125 ? -7.368 -20.027 -29.396 0.50 19.36 125 PRO A N 1
ATOM 982 C CA . PRO A 1 125 ? -6.378 -19.683 -30.432 0.50 20.62 125 PRO A CA 1
ATOM 983 C C . PRO A 1 125 ? -5.041 -20.437 -30.299 0.50 21.38 125 PRO A C 1
ATOM 984 O O . PRO A 1 125 ? -4.496 -20.629 -29.199 0.50 22.38 125 PRO A O 1
ATOM 988 N N . ASP A 1 126 ? -4.505 -20.822 -31.480 0.50 22.65 126 ASP A N 1
ATOM 989 C CA . ASP A 1 126 ? -3.223 -21.536 -31.509 0.50 20.35 126 ASP A CA 1
ATOM 990 C C . ASP A 1 126 ? -3.006 -22.592 -30.407 0.50 16.75 126 ASP A C 1
ATOM 991 O O . ASP A 1 126 ? -3.666 -23.587 -30.169 0.50 19.30 126 ASP A O 1
ATOM 993 N N A GLU A 1 127 ? -1.901 -22.277 -29.700 0.50 16.09 127 GLU A N 1
ATOM 994 C CA A GLU A 1 127 ? -1.577 -22.989 -28.508 0.50 14.60 127 GLU A CA 1
ATOM 995 C C A GLU A 1 127 ? -1.327 -21.996 -27.369 0.50 15.05 127 GLU A C 1
ATOM 996 O O A GLU A 1 127 ? -0.325 -22.096 -26.697 0.50 18.31 127 GLU A O 1
ATOM 1002 N N . ASP A 1 128 ? -2.265 -21.065 -27.228 0.50 16.21 128 ASP A N 1
ATOM 1003 C CA . ASP A 1 128 ? -2.065 -19.970 -26.308 0.50 18.36 128 ASP A CA 1
ATOM 1004 C C . ASP A 1 128 ? -2.185 -20.481 -24.861 0.50 18.17 128 ASP A C 1
ATOM 1005 O O . ASP A 1 128 ? -3.288 -20.993 -24.622 0.50 19.40 128 ASP A O 1
ATOM 1007 N N A GLU A 1 129 ? -1.181 -20.338 -23.988 0.50 15.95 129 GLU A N 1
ATOM 1008 C CA A GLU A 1 129 ? -1.266 -20.770 -22.594 0.50 14.32 129 GLU A CA 1
ATOM 1009 C C A GLU A 1 129 ? -1.097 -19.594 -21.622 0.50 16.48 129 GLU A C 1
ATOM 1010 O O A GLU A 1 129 ? -0.818 -19.864 -20.436 0.50 19.55 129 GLU A O 1
ATOM 1016 N N . ALA A 1 130 ? -1.324 -18.321 -22.036 1.00 24.37 130 ALA A N 1
ATOM 1017 C CA . ALA A 1 130 ? -1.481 -17.267 -21.002 1.00 20.23 130 ALA A CA 1
ATOM 1018 C C . ALA A 1 130 ? -2.478 -17.708 -19.912 1.00 18.70 130 ALA A C 1
ATOM 1019 O O . ALA A 1 130 ? -2.044 -17.635 -18.742 1.00 19.75 130 ALA A O 1
ATOM 1021 N N . ILE A 1 131 ? -3.700 -18.143 -20.244 1.00 14.38 131 ILE A N 1
ATOM 1022 C CA . ILE A 1 131 ? -4.526 -18.921 -19.342 1.00 12.35 131 ILE A CA 1
ATOM 1023 C C . ILE A 1 131 ? -4.616 -20.321 -19.853 1.00 10.56 131 ILE A C 1
ATOM 1024 O O . ILE A 1 131 ? -5.076 -20.520 -20.988 1.00 13.69 131 ILE A O 1
ATOM 1029 N N . GLU A 1 132 ? -4.115 -21.289 -19.089 1.00 9.26 132 GLU A N 1
ATOM 1030 C CA . GLU A 1 132 ? -4.131 -22.697 -19.474 1.00 8.72 132 GLU A CA 1
ATOM 1031 C C . GLU A 1 132 ? -5.448 -23.323 -19.020 1.00 8.08 132 GLU A C 1
ATOM 1032 O O . GLU A 1 132 ? -5.774 -23.227 -17.811 1.00 9.03 132 GLU A O 1
ATOM 1038 N N . VAL A 1 133 ? -6.149 -23.987 -19.912 1.00 7.78 133 VAL A N 1
ATOM 1039 C CA . VAL A 1 133 ? -7.354 -24.744 -19.575 1.00 7.77 133 VAL A CA 1
ATOM 1040 C C . VAL A 1 133 ? -6.902 -26.150 -19.129 1.00 7.46 133 VAL A C 1
ATOM 1041 O O . VAL A 1 133 ? -6.221 -26.847 -19.875 1.00 8.34 133 VAL A O 1
ATOM 1045 N N . VAL A 1 134 ? -7.288 -26.496 -17.912 1.00 7.39 134 VAL A N 1
ATOM 1046 C CA . VAL A 1 134 ? -6.907 -27.742 -17.259 1.00 7.43 134 VAL A CA 1
ATOM 1047 C C . VAL A 1 134 ? -8.164 -28.515 -16.823 1.00 7.32 134 VAL A C 1
ATOM 1048 O O . VAL A 1 134 ? -8.653 -28.358 -15.709 1.00 7.78 134 VAL A O 1
ATOM 1052 N N . TRP A 1 135 ? -8.700 -29.345 -17.729 1.00 7.49 135 TRP A N 1
ATOM 1053 C CA . TRP A 1 135 ? -9.750 -30.256 -17.331 1.00 7.35 135 TRP A CA 1
ATOM 1054 C C . TRP A 1 135 ? -9.114 -31.347 -16.508 1.00 7.32 135 TRP A C 1
ATOM 1055 O O . TRP A 1 135 ? -8.159 -31.987 -16.934 1.00 8.55 135 TRP A O 1
ATOM 1066 N N . MET A 1 136 ? -9.672 -31.589 -15.318 1.00 7.47 136 MET A N 1
ATOM 1067 C CA . MET A 1 136 ? -9.091 -32.618 -14.432 1.00 7.37 136 MET A CA 1
ATOM 1068 C C . MET A 1 136 ? -10.155 -33.122 -13.515 1.00 7.49 136 MET A C 1
ATOM 1069 O O . MET A 1 136 ? -10.938 -32.351 -12.937 1.00 7.66 136 MET A O 1
ATOM 1074 N N . ARG A 1 137 ? -10.199 -34.453 -13.301 1.00 8.34 137 ARG A N 1
ATOM 1075 C CA A ARG A 1 137 ? -11.112 -34.972 -12.287 0.60 8.48 137 ARG A CA 1
ATOM 1076 C CA C ARG A 1 137 ? -11.140 -34.951 -12.292 0.40 8.70 137 ARG A CA 1
ATOM 1077 C C . ARG A 1 137 ? -10.804 -34.342 -10.958 1.00 8.26 137 ARG A C 1
ATOM 1078 O O . ARG A 1 137 ? -9.611 -34.284 -10.561 1.00 8.38 137 ARG A O 1
ATOM 1093 N N . PRO A 1 138 ? -11.823 -33.891 -10.181 1.00 7.97 138 PRO A N 1
ATOM 1094 C CA . PRO A 1 138 ? -11.489 -33.306 -8.896 1.00 8.39 138 PRO A CA 1
ATOM 1095 C C . PRO A 1 138 ? -10.763 -34.234 -7.951 1.00 8.63 138 PRO A C 1
ATOM 1096 O O . PRO A 1 138 ? -9.988 -33.776 -7.101 1.00 9.32 138 PRO A O 1
ATOM 1100 N N . GLU A 1 139 ? -11.040 -35.538 -8.076 1.00 9.52 139 GLU A N 1
ATOM 1101 C CA . GLU A 1 139 ? -10.353 -36.495 -7.186 1.00 11.30 139 GLU A CA 1
ATOM 1102 C C . GLU A 1 139 ? -8.871 -36.460 -7.485 1.00 10.76 139 GLU A C 1
ATOM 1103 O O . GLU A 1 139 ? -8.055 -36.615 -6.590 1.00 12.79 139 GLU A O 1
ATOM 1109 N N . GLU A 1 140 ? -8.504 -36.306 -8.762 1.00 10.79 140 GLU A N 1
ATOM 1110 C CA A GLU A 1 140 ? -7.087 -36.250 -9.185 0.50 11.82 140 GLU A CA 1
ATOM 1111 C CA B GLU A 1 140 ? -7.117 -36.221 -9.131 0.50 11.17 140 GLU A CA 1
ATOM 1112 C C . GLU A 1 140 ? -6.469 -34.928 -8.734 1.00 10.10 140 GLU A C 1
ATOM 1113 O O . GLU A 1 140 ? -5.286 -34.902 -8.315 1.00 11.57 140 GLU A O 1
ATOM 1124 N N . ALA A 1 141 ? -7.191 -33.816 -8.834 1.00 9.07 141 ALA A N 1
ATOM 1125 C CA . ALA A 1 141 ? -6.670 -32.543 -8.345 1.00 8.65 141 ALA A CA 1
ATOM 1126 C C . ALA A 1 141 ? -6.345 -32.644 -6.855 1.00 8.69 141 ALA A C 1
ATOM 1127 O O . ALA A 1 141 ? -5.279 -32.223 -6.395 1.00 9.17 141 ALA A O 1
ATOM 1129 N N . LEU A 1 142 ? -7.294 -33.218 -6.090 1.00 9.17 142 LEU A N 1
ATOM 1130 C CA . LEU A 1 142 ? -7.072 -33.323 -4.628 1.00 10.03 142 LEU A CA 1
ATOM 1131 C C . LEU A 1 142 ? -5.864 -34.244 -4.352 1.00 10.41 142 LEU A C 1
ATOM 1132 O O . LEU A 1 142 ? -5.043 -33.922 -3.506 1.00 11.00 142 LEU A O 1
ATOM 1137 N N . GLU A 1 143 ? -5.746 -35.382 -5.054 1.00 11.41 143 GLU A N 1
ATOM 1138 C CA . GLU A 1 143 ? -4.562 -36.266 -4.856 1.00 13.05 143 GLU A CA 1
ATOM 1139 C C . GLU A 1 143 ? -3.276 -35.570 -5.202 1.00 11.73 143 GLU A C 1
ATOM 1140 O O . GLU A 1 143 ? -2.318 -35.685 -4.468 1.00 13.32 143 GLU A O 1
ATOM 1146 N N . ARG A 1 144 ? -3.223 -34.847 -6.311 1.00 11.32 144 ARG A N 1
ATOM 1147 C CA . ARG A 1 144 ? -2.012 -34.140 -6.687 1.00 11.38 144 ARG A CA 1
ATOM 1148 C C . ARG A 1 144 ? -1.654 -33.139 -5.608 1.00 10.04 144 ARG A C 1
ATOM 1149 O O . ARG A 1 144 ? -0.479 -32.941 -5.259 1.00 12.46 144 ARG A O 1
ATOM 1157 N N . HIS A 1 145 ? -2.666 -32.454 -5.069 1.00 9.54 145 HIS A N 1
ATOM 1158 C CA . HIS A 1 145 ? -2.372 -31.486 -3.990 1.00 9.43 145 HIS A CA 1
ATOM 1159 C C . HIS A 1 145 ? -1.857 -32.142 -2.756 1.00 10.06 145 HIS A C 1
ATOM 1160 O O . HIS A 1 145 ? -0.913 -31.703 -2.143 1.00 11.21 145 HIS A O 1
ATOM 1167 N N . GLN A 1 146 ? -2.492 -33.281 -2.376 1.00 11.05 146 GLN A N 1
ATOM 1168 C CA A GLN A 1 146 ? -2.032 -33.995 -1.206 0.50 12.76 146 GLN A CA 1
ATOM 1169 C CA B GLN A 1 146 ? -2.035 -33.998 -1.205 0.50 12.62 146 GLN A CA 1
ATOM 1170 C C . GLN A 1 146 ? -0.585 -34.455 -1.351 1.00 14.01 146 GLN A C 1
ATOM 1171 O O . GLN A 1 146 ? 0.108 -34.582 -0.305 1.00 18.29 146 GLN A O 1
ATOM 1182 N N . ARG A 1 147 ? -0.154 -34.753 -2.585 1.00 14.49 147 ARG A N 1
ATOM 1183 C CA . ARG A 1 147 ? 1.191 -35.214 -2.920 1.00 15.96 147 ARG A CA 1
ATOM 1184 C C . ARG A 1 147 ? 2.160 -34.045 -3.009 1.00 15.74 147 ARG A C 1
ATOM 1185 O O . ARG A 1 147 ? 3.331 -34.250 -3.218 1.00 21.70 147 ARG A O 1
ATOM 1193 N N . GLY A 1 148 ? 1.701 -32.825 -2.849 1.00 14.87 148 GLY A N 1
ATOM 1194 C CA . GLY A 1 148 ? 2.599 -31.671 -2.928 1.00 16.23 148 GLY A CA 1
ATOM 1195 C C . GLY A 1 148 ? 2.843 -31.227 -4.358 1.00 14.86 148 GLY A C 1
ATOM 1196 O O . GLY A 1 148 ? 3.721 -30.363 -4.584 1.00 18.65 148 GLY A O 1
ATOM 1197 N N . GLU A 1 149 ? 2.108 -31.733 -5.335 1.00 13.25 149 GLU A N 1
ATOM 1198 C CA A GLU A 1 149 ? 2.398 -31.505 -6.745 0.50 14.37 149 GLU A CA 1
ATOM 1199 C CA B GLU A 1 149 ? 2.436 -31.455 -6.718 0.50 14.46 149 GLU A CA 1
ATOM 1200 C C . GLU A 1 149 ? 1.749 -30.272 -7.346 1.00 14.42 149 GLU A C 1
ATOM 1201 O O . GLU A 1 149 ? 2.167 -29.853 -8.411 1.00 17.99 149 GLU A O 1
ATOM 1212 N N . VAL A 1 150 ? 0.668 -29.811 -6.707 1.00 12.31 150 VAL A N 1
ATOM 1213 C CA A VAL A 1 150 ? 0.038 -28.566 -7.209 0.75 11.42 150 VAL A CA 1
ATOM 1214 C CA B VAL A 1 150 ? -0.194 -28.738 -7.186 0.25 12.65 150 VAL A CA 1
ATOM 1215 C C . VAL A 1 150 ? -0.529 -27.874 -5.989 1.00 9.64 150 VAL A C 1
ATOM 1216 O O . VAL A 1 150 ? -0.826 -28.457 -4.935 1.00 10.38 150 VAL A O 1
ATOM 1223 N N . GLU A 1 151 ? -0.591 -26.551 -6.125 1.00 9.59 151 GLU A N 1
ATOM 1224 C CA . GLU A 1 151 ? -1.147 -25.667 -5.121 1.00 9.05 151 GLU A CA 1
ATOM 1225 C C . GLU A 1 151 ? -2.578 -25.312 -5.571 1.00 7.86 151 GLU A C 1
ATOM 1226 O O . GLU A 1 151 ? -2.884 -25.398 -6.754 1.00 9.68 151 GLU A O 1
ATOM 1232 N N . PHE A 1 152 ? -3.412 -24.917 -4.625 1.00 7.34 152 PHE A N 1
ATOM 1233 C CA . PHE A 1 152 ? -4.759 -24.454 -4.913 1.00 7.05 152 PHE A CA 1
ATOM 1234 C C . PHE A 1 152 ? -4.870 -22.983 -4.678 1.00 6.37 152 PHE A C 1
ATOM 1235 O O . PHE A 1 152 ? -4.294 -22.466 -3.703 1.00 7.23 152 PHE A O 1
ATOM 1243 N N . SER A 1 153 ? -5.696 -22.294 -5.485 1.00 6.44 153 SER A N 1
ATOM 1244 C CA . SER A 1 153 ? -6.283 -21.045 -5.003 1.00 6.03 153 SER A CA 1
ATOM 1245 C C . SER A 1 153 ? -7.526 -21.375 -4.169 1.00 5.43 153 SER A C 1
ATOM 1246 O O . SER A 1 153 ? -8.049 -22.493 -4.224 1.00 5.89 153 SER A O 1
ATOM 1249 N N . ALA A 1 154 ? -8.048 -20.371 -3.456 1.00 5.51 154 ALA A N 1
ATOM 1250 C CA . ALA A 1 154 ? -9.321 -20.566 -2.783 1.00 5.40 154 ALA A CA 1
ATOM 1251 C C . ALA A 1 154 ? -10.386 -21.033 -3.763 1.00 5.07 154 ALA A C 1
ATOM 1252 O O . ALA A 1 154 ? -11.182 -21.918 -3.448 1.00 5.53 154 ALA A O 1
ATOM 1254 N N . THR A 1 155 ? -10.425 -20.429 -4.954 1.00 5.37 155 THR A N 1
ATOM 1255 C CA . THR A 1 155 ? -11.477 -20.829 -5.885 1.00 5.47 155 THR A CA 1
ATOM 1256 C C . THR A 1 155 ? -11.325 -22.285 -6.329 1.00 5.27 155 THR A C 1
ATOM 1257 O O . THR A 1 155 ? -12.329 -23.001 -6.447 1.00 5.72 155 THR A O 1
ATOM 1261 N N . GLY A 1 156 ? -10.093 -22.735 -6.574 1.00 5.44 156 GLY A N 1
ATOM 1262 C CA . GLY A 1 156 ? -9.88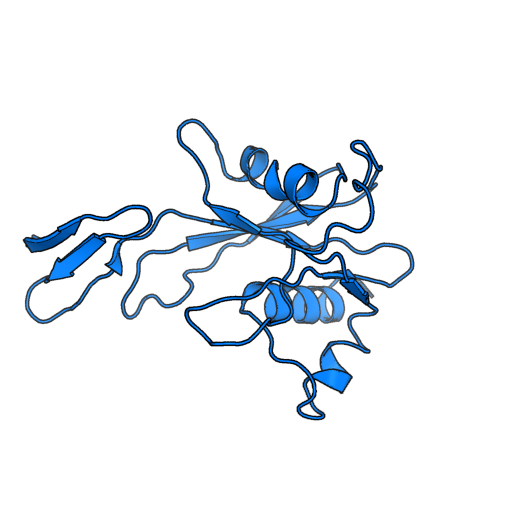8 -24.125 -6.950 1.00 5.90 156 GLY A CA 1
ATOM 1263 C C . GLY A 1 156 ? -10.290 -25.095 -5.860 1.00 5.55 156 GLY A C 1
ATOM 1264 O O . GLY A 1 156 ? -10.929 -26.116 -6.111 1.00 6.15 156 GLY A O 1
ATOM 1265 N N . LEU A 1 157 ? -9.906 -24.782 -4.601 1.00 5.65 157 LEU A N 1
ATOM 1266 C CA . LEU A 1 157 ? -10.272 -25.636 -3.502 1.00 5.72 157 LEU A CA 1
ATOM 1267 C C . LEU A 1 157 ? -11.774 -25.665 -3.278 1.00 5.42 157 LEU A C 1
ATOM 1268 O O . LEU A 1 157 ? -12.364 -26.728 -3.047 1.00 5.88 157 LEU A O 1
ATOM 1273 N N . VAL A 1 158 ? -12.417 -24.495 -3.352 1.00 5.72 158 VAL A N 1
ATOM 1274 C CA . VAL A 1 158 ? -13.876 -24.434 -3.231 1.00 5.79 158 VAL A CA 1
ATOM 1275 C C . VAL A 1 158 ? -14.514 -25.296 -4.300 1.00 6.01 158 VAL A C 1
ATOM 1276 O O . VAL A 1 158 ? -15.473 -26.036 -4.013 1.00 6.28 158 VAL A O 1
ATOM 1280 N N . GLY A 1 159 ? -14.025 -25.231 -5.558 1.00 5.88 159 GLY A N 1
ATOM 1281 C CA . GLY A 1 159 ? -14.592 -26.068 -6.577 1.00 6.45 159 GLY A CA 1
ATOM 1282 C C . GLY A 1 159 ? -14.473 -27.572 -6.241 1.00 6.09 159 GLY A C 1
ATOM 1283 O O . GLY A 1 159 ? -15.428 -28.334 -6.380 1.00 6.59 159 GLY A O 1
ATOM 1284 N N . VAL A 1 160 ? -13.271 -27.976 -5.824 1.00 6.04 160 VAL A N 1
ATOM 1285 C CA . VAL A 1 160 ? -13.051 -29.385 -5.484 1.00 6.23 160 VAL A CA 1
ATOM 1286 C C . VAL A 1 160 ? -13.966 -29.819 -4.351 1.00 6.47 160 VAL A C 1
ATOM 1287 O O . VAL A 1 160 ? -14.563 -30.929 -4.391 1.00 7.01 160 VAL A O 1
ATOM 1291 N N . LEU A 1 161 ? -14.063 -29.017 -3.296 1.00 6.10 161 LEU A N 1
ATOM 1292 C CA . LEU A 1 161 ? -14.893 -29.402 -2.155 1.00 6.39 161 LEU A CA 1
ATOM 1293 C C . LEU A 1 161 ? -16.383 -29.403 -2.526 1.00 6.39 161 LEU A C 1
ATOM 1294 O O . LEU A 1 161 ? -17.116 -30.305 -2.117 1.00 7.12 161 LEU A O 1
ATOM 1299 N N . TYR A 1 162 ? -16.826 -28.396 -3.286 1.00 6.68 162 TYR A N 1
ATOM 1300 C CA . TYR A 1 162 ? -18.213 -28.386 -3.701 1.00 7.01 162 TYR A CA 1
ATOM 1301 C C . TYR A 1 162 ? -18.553 -29.633 -4.520 1.00 7.04 162 TYR A C 1
ATOM 1302 O O . TYR A 1 162 ? -19.613 -30.229 -4.323 1.00 7.66 162 TYR A O 1
ATOM 1311 N N . TYR A 1 163 ? -17.672 -30.007 -5.445 1.00 7.05 163 TYR A N 1
ATOM 1312 C CA . TYR A 1 163 ? -17.926 -31.227 -6.194 1.00 7.54 163 TYR A CA 1
ATOM 1313 C C . TYR A 1 163 ? -18.100 -32.433 -5.283 1.00 7.62 163 TYR A C 1
ATOM 1314 O O . TYR A 1 163 ? -19.021 -33.226 -5.440 1.00 8.49 163 TYR A O 1
ATOM 1323 N N . HIS A 1 164 ? -17.164 -32.597 -4.344 1.00 7.39 164 HIS A N 1
ATOM 1324 C CA . HIS A 1 164 ? -17.241 -33.796 -3.498 1.00 8.67 164 HIS A CA 1
ATOM 1325 C C . HIS A 1 164 ? -18.487 -33.769 -2.621 1.00 9.23 164 HIS A C 1
ATOM 1326 O O . HIS A 1 164 ? -19.046 -34.812 -2.340 1.00 12.55 164 HIS A O 1
ATOM 1333 N N . ALA A 1 165 ? -18.930 -32.578 -2.230 1.00 8.56 165 ALA A N 1
ATOM 1334 C CA . ALA A 1 165 ? -20.103 -32.464 -1.394 1.00 9.73 165 ALA A CA 1
ATOM 1335 C C . ALA A 1 165 ? -21.432 -32.679 -2.169 1.00 10.00 165 ALA A C 1
ATOM 1336 O O . ALA A 1 165 ? -22.321 -33.354 -1.614 1.00 13.34 165 ALA A O 1
ATOM 1338 N N . PHE A 1 166 ? -21.532 -32.177 -3.376 1.00 9.50 166 PHE A N 1
ATOM 1339 C CA . PHE A 1 166 ? -22.842 -32.021 -3.990 1.00 10.73 166 PHE A CA 1
ATOM 1340 C C . PHE A 1 166 ? -22.948 -32.579 -5.415 1.00 11.90 166 PHE A C 1
ATOM 1341 O O . PHE A 1 166 ? -24.076 -32.665 -5.905 1.00 15.77 166 PHE A O 1
ATOM 1349 N N . LEU A 1 167 ? -21.853 -32.918 -6.087 1.00 10.21 167 LEU A N 1
ATOM 1350 C CA . LEU A 1 167 ? -21.941 -33.250 -7.517 1.00 10.84 167 LEU A CA 1
ATOM 1351 C C . LEU A 1 167 ? -21.575 -34.689 -7.854 1.00 12.70 167 LEU A C 1
ATOM 1352 O O . LEU A 1 167 ? -21.471 -35.015 -9.027 1.00 15.92 167 LEU A O 1
ATOM 1357 N N . ARG A 1 168 ? -21.400 -35.508 -6.874 1.00 15.65 168 ARG A N 1
ATOM 1358 C CA . ARG A 1 168 ? -21.134 -36.929 -7.203 1.00 19.37 168 ARG A CA 1
ATOM 1359 C C . ARG A 1 168 ? -22.433 -37.723 -7.461 1.00 24.41 168 ARG A C 1
ATOM 1360 O O . ARG A 1 168 ? -22.186 -38.688 -8.225 1.00 27.08 168 ARG A O 1
#

Solvent-accessible surface area: 9130 Å² total; per-residue (Å²): 136,95,85,77,103,121,162,32,98,80,60,29,56,0,63,61,74,102,150,119,23,26,30,42,76,56,8,0,0,0,0,0,53,132,129,32,107,0,0,0,3,65,41,122,87,122,106,92,59,73,20,11,1,11,1,0,19,19,38,19,71,120,87,44,66,42,57,77,0,0,123,62,15,0,19,113,28,17,8,20,46,21,82,27,70,115,40,76,36,51,103,56,42,102,67,98,12,61,32,75,3,30,0,7,22,1,86,119,32,52,129,90,87,85,86,91,98,146,44,97,89,41,65,42,20,91,21,100,0,49,70,0,49,87,93,65,132,188,60,94,9,80,33,26,54,16,0,69,38,0,0,97,30,17,38,67,146,49,194

Radius of gyration: 16.54 Å; Cα contacts (8 Å, |Δi|>4): 340; chains: 1; bounding box: 32×44×45 Å

CATH classification: 3.90.79.10

Sequence (159 aa):
ERTYLYRGRIILNLALEGRYEIIVEHKKPAVAVIALLRREGRRMLFVRRQQMRPAVGLAPLLEIPAGLIEPGEDPLEAARRRELAEETGLSSGDLLTYLFSSYFVSPGFTDEKTHVFLAENLKEEVEAHPDEDEAIEVVWMRRPEEEALERHQQRGEEVVEFSATGLVGVLYYHAFLR

Organism: Thermus thermophilus (strain ATCC 27634 / DSM 579 / HB8) (NCBI:txid300852)

Nearest PDB structures (foldseek):
  3x0r-assembly1_A-2  TM=1.005E+00  e=5.867E-32  Thermus thermophilus HB8
  3x0q-assembly1_A-2  TM=1.001E+00  e=7.907E-32  Thermus thermophilus HB8
  3x0l-assembly1_A  TM=9.931E-01  e=8.909E-32  Thermus thermophilus HB8
  3x0o-assembly1_A-2  TM=9.823E-01  e=1.274E-31  Thermus thermophilus HB8
  1v8m-assembly1_A  TM=9.740E-01  e=7.191E-31  Thermus thermophilus

InterPro domains:
  IPR000086 NUDIX hydrolase domain [PF00293] (33-149)
  IPR000086 NUDIX hydrolase domain [PS51462] (32-158)
  IPR015797 NUDIX hydrolase-like domain superfamily [SSF55811] (15-164)
  IPR020084 NUDIX hydrolase, conserved site [PS00893] (67-88)
  IPR020476 NUDIX hydrolase [PR00502] (62-76)
  IPR020476 NUDIX hydrolase [PR00502] (76-91)

B-factor: mean 15.81, std 11.15, range [4.22, 114.74]

Secondary structure (DSSP, 8-state):
--EEEEE-SSEEEEEETTEEEEEE--EEEEEEEETTEEEEEE--BTTTTB--BB-SEEEPPTT--HHHHHHHHHHHHHSEEEEEEEEEEEES-TTTB--EEEEEEEEEEEE-S---TT--SSEEEEE-HHHHHHHHHTTS--B-HHHHHHHHHHHHH--